Protein AF-A0A8H7Q8N6-F1 (afdb_monomer)

Solvent-accessible surface area (backbone atoms only — not comparable to full-atom values): 4596 Å² total; per-residue (Å²): 129,59,69,68,58,53,51,56,37,67,74,41,62,76,91,50,27,63,59,50,50,52,51,58,62,46,39,50,66,90,37,63,101,57,87,50,70,70,30,55,51,48,33,53,52,33,49,54,48,44,54,51,53,31,57,76,68,73,52,76,86,68,74,86,67,72,86,75,58,86,75,84,75,124

Foldseek 3Di:
DDPQLVVQLVPDDPVCSVVSVVLVVQLCPVADPDDDPVNVVSSVVSVVVSVVSCVVVVHDRDRPPPCPDPVPPD

Structure (mmCIF, N/CA/C/O backbone):
data_AF-A0A8H7Q8N6-F1
#
_entry.id   AF-A0A8H7Q8N6-F1
#
loop_
_atom_site.group_PDB
_atom_site.id
_atom_site.type_symbol
_atom_site.label_atom_id
_atom_site.label_alt_id
_atom_site.label_comp_id
_atom_site.label_asym_id
_atom_site.label_entity_id
_atom_site.label_seq_id
_atom_site.pdbx_PDB_ins_code
_atom_site.Cartn_x
_atom_site.Cartn_y
_atom_site.Cartn_z
_atom_site.occupancy
_atom_site.B_iso_or_equiv
_atom_site.auth_seq_id
_atom_site.auth_comp_id
_atom_site.auth_asym_id
_atom_site.auth_atom_id
_atom_site.pdbx_PDB_model_num
ATOM 1 N N . MET A 1 1 ? -1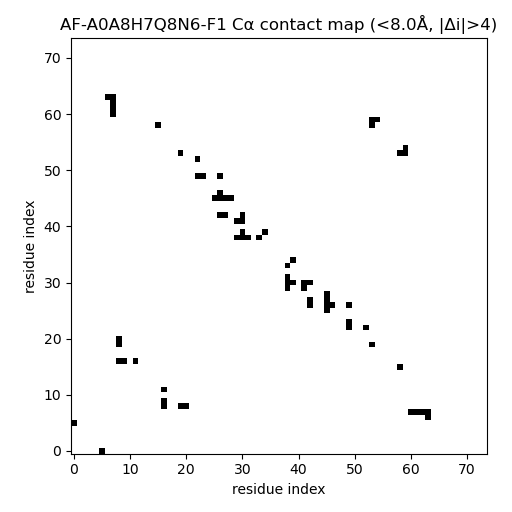0.392 4.652 -5.698 1.00 60.12 1 MET A N 1
ATOM 2 C CA . MET A 1 1 ? -9.675 3.416 -5.309 1.00 60.12 1 MET A CA 1
ATOM 3 C C . MET A 1 1 ? -10.410 2.250 -5.956 1.00 60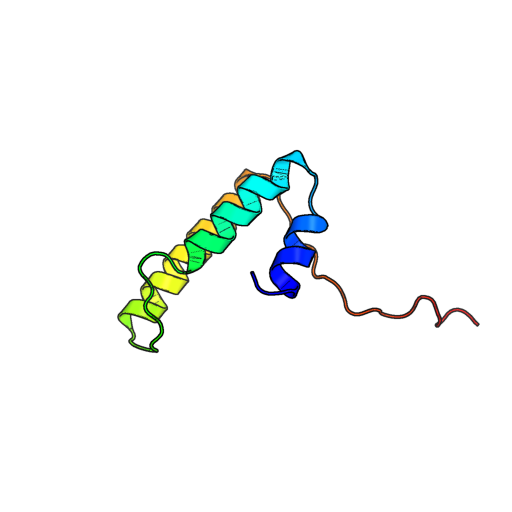.12 1 MET A C 1
ATOM 5 O O . MET A 1 1 ? -11.629 2.318 -5.994 1.00 60.12 1 MET A O 1
ATOM 9 N N . MET A 1 2 ? -9.716 1.262 -6.532 1.00 76.31 2 MET A N 1
ATOM 10 C CA . MET A 1 2 ? -10.366 0.125 -7.213 1.00 76.31 2 MET A CA 1
ATOM 11 C C . MET A 1 2 ? -11.355 -0.579 -6.268 1.00 76.31 2 MET A C 1
ATOM 13 O O . MET A 1 2 ? -11.038 -0.748 -5.091 1.00 76.31 2 MET A O 1
ATOM 17 N N . GLU A 1 3 ? -12.515 -1.003 -6.774 1.00 80.69 3 GLU A N 1
ATOM 18 C CA . GLU A 1 3 ? -13.591 -1.643 -5.992 1.00 80.69 3 GLU A CA 1
ATOM 19 C C . GLU A 1 3 ? -13.080 -2.820 -5.149 1.00 80.69 3 GLU A C 1
ATOM 21 O O . GLU A 1 3 ? -13.319 -2.887 -3.945 1.00 80.69 3 GLU 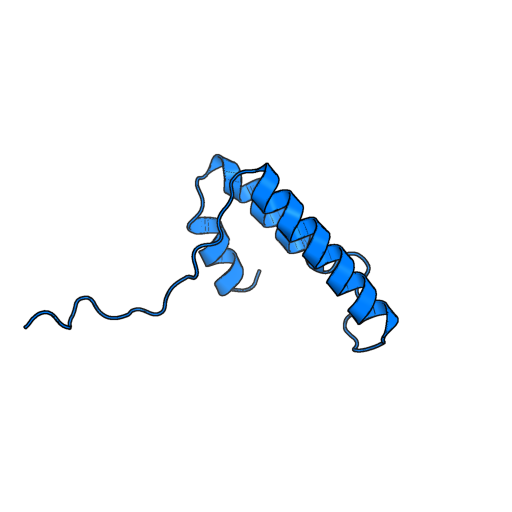A O 1
ATOM 26 N N . TYR A 1 4 ? -12.250 -3.675 -5.753 1.00 82.06 4 TYR A N 1
ATOM 27 C CA . TYR A 1 4 ? -11.580 -4.777 -5.065 1.00 82.06 4 TYR A CA 1
ATOM 28 C C . TYR A 1 4 ? -10.787 -4.315 -3.833 1.00 82.06 4 TYR A C 1
ATOM 30 O O . TYR A 1 4 ? -10.920 -4.883 -2.754 1.00 82.06 4 TYR A O 1
ATOM 38 N N . VAL A 1 5 ? -9.985 -3.256 -3.971 1.00 84.31 5 VAL A N 1
ATOM 39 C CA . VAL A 1 5 ? -9.152 -2.735 -2.878 1.00 84.31 5 VAL A CA 1
ATOM 40 C C . VAL A 1 5 ? -10.023 -2.188 -1.749 1.00 84.31 5 VAL A C 1
ATOM 42 O O . VAL A 1 5 ? -9.740 -2.449 -0.582 1.00 84.31 5 VAL A O 1
ATOM 45 N N . SER A 1 6 ? -11.097 -1.470 -2.087 1.00 86.38 6 SER A N 1
ATOM 46 C CA . SER A 1 6 ? -12.034 -0.955 -1.086 1.00 86.38 6 SER A CA 1
ATOM 47 C C . SER A 1 6 ? -12.684 -2.093 -0.301 1.00 86.38 6 SER A C 1
ATOM 49 O O . SER A 1 6 ? -12.716 -2.045 0.928 1.00 86.38 6 SER A O 1
ATOM 51 N N . ASN A 1 7 ? -13.108 -3.155 -0.988 1.00 87.06 7 ASN A N 1
ATOM 52 C CA . ASN A 1 7 ? -13.672 -4.332 -0.341 1.00 87.06 7 ASN A CA 1
ATOM 53 C C . ASN A 1 7 ? -12.641 -5.029 0.556 1.00 87.06 7 ASN A C 1
ATOM 55 O O . ASN A 1 7 ? -12.953 -5.316 1.709 1.00 87.06 7 ASN A O 1
ATOM 59 N N . VAL A 1 8 ? -11.403 -5.235 0.095 1.00 84.06 8 VAL A N 1
ATOM 60 C CA . VAL A 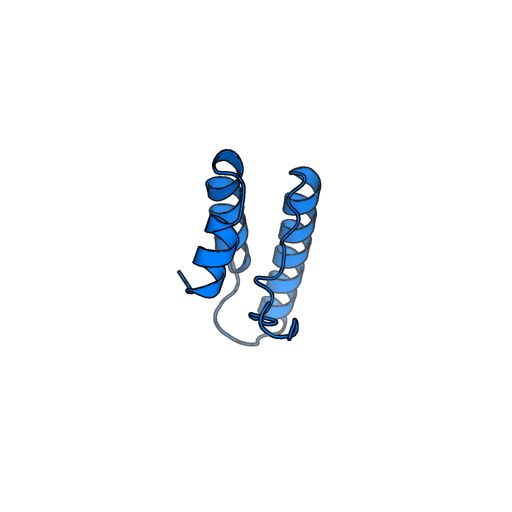1 8 ? -10.338 -5.850 0.910 1.00 84.06 8 VAL A CA 1
ATOM 61 C C . VAL A 1 8 ? -10.080 -5.049 2.193 1.00 84.06 8 VAL A C 1
ATOM 63 O O . VAL A 1 8 ? -9.934 -5.647 3.259 1.00 84.06 8 VAL A O 1
ATOM 66 N N . ILE A 1 9 ? -10.072 -3.712 2.113 1.00 88.38 9 ILE A N 1
ATOM 67 C CA . ILE A 1 9 ? -9.909 -2.826 3.277 1.00 88.38 9 ILE A CA 1
ATOM 68 C C . ILE A 1 9 ? -11.107 -2.937 4.226 1.00 88.38 9 ILE A C 1
ATOM 70 O O . ILE A 1 9 ? -10.919 -3.091 5.430 1.00 88.38 9 ILE A O 1
ATOM 74 N N . ASN A 1 10 ? -12.335 -2.906 3.707 1.00 88.12 10 ASN A N 1
ATOM 75 C CA . ASN A 1 10 ? -13.547 -2.948 4.529 1.00 88.12 10 ASN A CA 1
ATOM 76 C C . ASN A 1 10 ? -13.721 -4.271 5.293 1.00 88.12 10 ASN A C 1
ATOM 78 O O . ASN A 1 10 ? -14.294 -4.267 6.383 1.00 88.12 10 ASN A O 1
ATOM 82 N N . HIS A 1 11 ? -13.179 -5.375 4.771 1.00 85.06 11 HIS A N 1
ATOM 83 C CA . HIS A 1 11 ? -13.177 -6.678 5.445 1.00 85.06 11 HIS A CA 1
ATOM 84 C C . HIS A 1 11 ? -12.112 -6.809 6.548 1.00 85.06 11 HIS A C 1
ATOM 86 O O . HIS A 1 11 ? -12.083 -7.820 7.245 1.00 85.06 11 HIS A O 1
ATOM 92 N N . GLN A 1 12 ? -11.248 -5.807 6.745 1.00 83.12 12 GLN A N 1
ATOM 93 C CA . GLN A 1 12 ? -10.352 -5.765 7.902 1.00 83.12 12 GLN A CA 1
ATOM 94 C C . GLN A 1 12 ? -11.024 -5.119 9.117 1.00 83.12 12 GLN A C 1
ATOM 96 O O . GLN A 1 12 ? -11.939 -4.294 8.989 1.00 83.12 12 GLN A O 1
ATOM 101 N N . LEU A 1 13 ? -10.496 -5.449 10.300 1.00 84.75 13 LEU A N 1
ATOM 102 C CA . LEU A 1 13 ? -10.828 -4.769 11.552 1.00 84.75 13 LEU A CA 1
ATOM 103 C C . LEU A 1 13 ? -10.644 -3.244 11.405 1.00 84.75 13 LEU A C 1
ATOM 105 O O . LEU A 1 13 ? -9.659 -2.834 10.778 1.00 84.75 13 LEU A O 1
ATOM 109 N N . PRO A 1 14 ? -11.553 -2.407 11.949 1.00 87.62 14 PRO A N 1
ATOM 110 C CA . PRO A 1 14 ? -11.546 -0.954 11.753 1.00 87.62 14 PRO A CA 1
ATOM 111 C C . PRO A 1 14 ? -10.189 -0.289 12.001 1.00 87.62 14 PRO A C 1
ATOM 113 O O . PRO A 1 14 ? -9.735 0.504 11.180 1.00 87.62 14 PRO A O 1
ATOM 116 N N . GLU A 1 15 ? -9.505 -0.677 13.074 1.00 86.75 15 GLU A N 1
ATOM 117 C CA . GLU A 1 15 ? -8.204 -0.152 13.490 1.00 86.75 15 GLU A CA 1
ATOM 118 C C . GLU A 1 15 ? -7.054 -0.502 12.530 1.00 86.75 15 GLU A C 1
ATOM 120 O O . GLU A 1 15 ? -5.991 0.109 12.583 1.00 86.75 15 GLU A O 1
ATOM 125 N N . ARG A 1 16 ? -7.257 -1.463 11.620 1.00 85.81 16 ARG A N 1
ATOM 126 C CA . ARG A 1 16 ? -6.257 -1.902 10.630 1.00 85.81 16 ARG A CA 1
ATOM 127 C C . ARG A 1 16 ? -6.512 -1.347 9.229 1.00 85.81 16 ARG A C 1
ATOM 129 O O . ARG A 1 16 ? -5.666 -1.500 8.347 1.00 85.81 16 ARG A O 1
ATOM 136 N N . ARG A 1 17 ? -7.668 -0.712 9.000 1.00 89.50 17 ARG A N 1
ATOM 137 C CA . ARG A 1 17 ? -8.090 -0.234 7.672 1.00 89.50 17 ARG A CA 1
ATOM 138 C C . ARG A 1 17 ? -7.214 0.895 7.152 1.00 89.50 17 ARG A C 1
ATOM 140 O O . ARG A 1 17 ? -6.837 0.878 5.983 1.00 89.50 17 ARG A O 1
ATOM 147 N N . GLU A 1 18 ? -6.887 1.855 8.015 1.00 90.69 18 GLU A N 1
ATOM 148 C CA . GLU A 1 18 ? -6.034 2.991 7.656 1.00 90.69 18 GLU A CA 1
ATOM 149 C C . GLU A 1 18 ? -4.634 2.517 7.265 1.00 90.69 18 GLU A C 1
ATOM 151 O O . GLU A 1 18 ? -4.164 2.828 6.171 1.00 90.69 18 GLU A O 1
ATOM 156 N N . PHE A 1 19 ? -4.032 1.665 8.099 1.00 90.38 19 PHE A N 1
ATOM 157 C CA . PHE A 1 19 ? -2.747 1.039 7.808 1.00 90.38 19 PHE A CA 1
ATOM 158 C C . PHE A 1 19 ? -2.758 0.326 6.451 1.00 90.38 19 PHE A C 1
ATOM 160 O O . PHE A 1 19 ? -1.928 0.608 5.590 1.00 90.38 19 PHE A O 1
ATOM 167 N N . LEU A 1 20 ? -3.742 -0.549 6.216 1.00 90.12 20 LEU A N 1
ATOM 168 C CA . LEU A 1 20 ? -3.829 -1.292 4.962 1.00 90.12 20 LEU A CA 1
ATOM 169 C C . LEU A 1 20 ? -4.032 -0.369 3.749 1.00 90.12 20 LEU A C 1
ATOM 171 O O . LEU A 1 20 ? -3.435 -0.600 2.698 1.00 90.12 20 LEU A O 1
ATOM 175 N N . SER A 1 21 ? -4.836 0.687 3.889 1.00 90.81 21 SER A N 1
A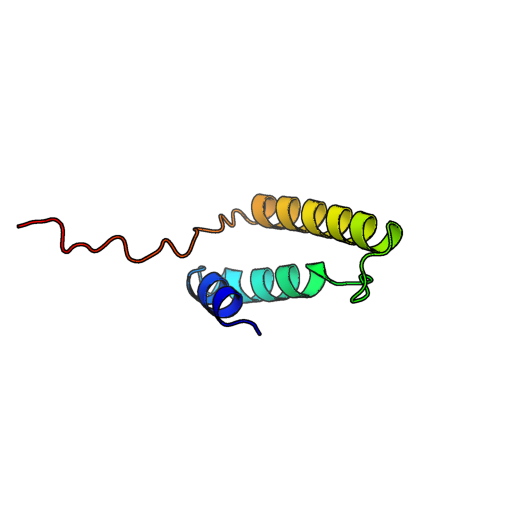TOM 176 C CA . SER A 1 21 ? -5.027 1.700 2.846 1.00 90.81 21 SER A CA 1
ATOM 177 C C . SER A 1 21 ? -3.700 2.361 2.463 1.00 90.81 21 SER A C 1
ATOM 179 O O . SER A 1 21 ? -3.356 2.413 1.278 1.00 90.81 21 SER A O 1
ATOM 181 N N . MET A 1 22 ? -2.915 2.795 3.454 1.00 91.12 22 MET A N 1
ATOM 182 C CA . MET A 1 22 ? -1.606 3.420 3.235 1.00 91.12 22 MET A CA 1
ATOM 183 C C . MET A 1 22 ? -0.587 2.449 2.624 1.00 91.12 22 MET A C 1
ATOM 185 O O . MET A 1 22 ? 0.114 2.804 1.670 1.00 91.12 22 MET A O 1
ATOM 189 N N . SER A 1 23 ? -0.528 1.210 3.118 1.00 90.81 23 SER A N 1
ATOM 190 C CA . SER A 1 23 ? 0.374 0.184 2.586 1.00 90.81 23 SER A CA 1
ATOM 191 C C . SER A 1 23 ? 0.031 -0.180 1.133 1.00 90.81 23 SER A C 1
ATOM 193 O O . SER A 1 23 ? 0.936 -0.346 0.317 1.00 90.81 23 SER A O 1
ATOM 195 N N . ILE A 1 24 ? -1.255 -0.229 0.756 1.00 90.69 24 ILE A N 1
ATOM 196 C CA . ILE A 1 24 ? -1.666 -0.464 -0.642 1.00 90.69 24 ILE A CA 1
ATOM 197 C C . ILE A 1 24 ? -1.312 0.726 -1.539 1.00 90.69 24 ILE A C 1
ATOM 199 O O . ILE A 1 24 ? -0.800 0.521 -2.641 1.00 90.69 24 ILE A O 1
ATOM 203 N N . GLN A 1 25 ? -1.545 1.962 -1.086 1.00 89.31 25 GLN A N 1
ATOM 204 C CA . GLN A 1 25 ? -1.151 3.159 -1.843 1.00 89.31 25 GLN A CA 1
ATOM 205 C C . GLN A 1 25 ? 0.360 3.191 -2.104 1.00 89.31 25 GLN A C 1
ATOM 207 O O . GLN A 1 25 ? 0.797 3.600 -3.179 1.00 89.31 25 GLN A O 1
ATOM 212 N N . SER A 1 26 ? 1.151 2.676 -1.161 1.00 91.56 26 SER A N 1
ATOM 213 C CA . SER A 1 26 ? 2.609 2.675 -1.250 1.00 91.56 26 SER A CA 1
ATOM 214 C C . SER A 1 26 ? 3.190 1.675 -2.255 1.00 91.56 26 SER A C 1
ATOM 216 O O . SER A 1 26 ? 4.352 1.810 -2.637 1.00 91.56 26 SER A O 1
ATOM 218 N N . LEU A 1 27 ? 2.405 0.711 -2.758 1.00 92.00 27 LEU A N 1
ATOM 219 C CA . LEU A 1 27 ? 2.883 -0.287 -3.728 1.00 92.00 27 LEU A CA 1
ATOM 220 C C . LEU A 1 27 ? 3.423 0.341 -5.019 1.00 92.00 27 LEU A C 1
ATOM 222 O O . LEU A 1 27 ? 4.405 -0.146 -5.582 1.00 92.00 27 LEU A O 1
ATOM 226 N N . MET A 1 28 ? 2.811 1.438 -5.468 1.00 93.12 28 MET A N 1
ATOM 227 C CA . MET A 1 28 ? 3.196 2.141 -6.696 1.00 93.12 28 MET A CA 1
ATOM 228 C C . MET A 1 28 ? 4.174 3.299 -6.454 1.00 93.12 28 MET A C 1
ATOM 230 O O . MET A 1 28 ? 4.537 4.001 -7.397 1.00 93.12 28 MET A O 1
ATOM 234 N N . ASN A 1 29 ? 4.648 3.507 -5.221 1.00 94.00 29 ASN A N 1
ATOM 235 C CA . ASN A 1 29 ? 5.575 4.598 -4.929 1.00 94.00 29 ASN A CA 1
ATOM 236 C C . ASN A 1 29 ? 6.882 4.435 -5.716 1.00 94.00 29 ASN A C 1
ATOM 238 O O . ASN A 1 29 ? 7.619 3.455 -5.564 1.00 94.00 29 ASN A O 1
ATOM 242 N N . GLY A 1 30 ? 7.177 5.423 -6.563 1.00 93.38 30 GLY A N 1
ATOM 243 C CA . GLY A 1 30 ? 8.337 5.401 -7.453 1.00 93.38 30 GLY A CA 1
ATOM 244 C C . GLY A 1 30 ? 8.240 4.383 -8.597 1.00 93.38 30 GLY A C 1
ATOM 245 O O . GLY A 1 30 ? 9.264 4.075 -9.201 1.00 93.38 30 GLY A O 1
ATOM 246 N N . VAL A 1 31 ? 7.045 3.853 -8.883 1.00 94.94 31 VAL A N 1
ATOM 247 C CA . VAL A 1 31 ? 6.763 2.981 -10.029 1.00 94.94 31 VAL A CA 1
ATOM 248 C C . VAL A 1 31 ? 5.923 3.768 -11.027 1.00 94.94 31 VAL A C 1
ATOM 250 O O . VAL A 1 31 ? 4.773 4.111 -10.769 1.00 94.94 31 VAL A O 1
ATOM 253 N N . GLU A 1 32 ? 6.501 4.067 -12.182 1.00 94.44 32 GLU A N 1
ATOM 254 C CA . GLU A 1 32 ? 5.757 4.693 -13.274 1.00 94.44 32 GLU A CA 1
ATOM 255 C C . GLU A 1 32 ? 4.874 3.664 -13.996 1.00 94.44 32 GLU A C 1
ATOM 257 O O . GLU A 1 32 ? 5.140 2.460 -13.977 1.00 94.44 32 GLU A O 1
ATOM 262 N N . TRP A 1 33 ? 3.861 4.148 -14.718 1.00 91.75 33 TRP A N 1
ATOM 263 C CA . TRP A 1 33 ? 2.923 3.332 -15.498 1.00 91.75 33 TRP A CA 1
ATOM 264 C C . TRP A 1 33 ? 3.512 2.843 -16.828 1.00 91.75 33 TRP A C 1
ATOM 266 O O . TRP A 1 33 ? 2.990 3.111 -17.907 1.00 91.75 33 TRP A O 1
ATOM 276 N N . ASN A 1 34 ? 4.630 2.129 -16.759 1.00 93.31 34 ASN A N 1
ATOM 277 C CA . ASN A 1 34 ? 5.258 1.486 -17.905 1.00 93.31 34 ASN A CA 1
ATOM 278 C C . ASN A 1 34 ? 5.976 0.194 -17.478 1.00 93.31 34 ASN A C 1
ATOM 280 O O . ASN A 1 34 ? 6.193 -0.075 -16.298 1.00 93.31 34 ASN A O 1
ATOM 284 N N . LEU A 1 35 ? 6.352 -0.626 -18.457 1.00 93.88 35 LEU A N 1
ATOM 285 C CA . LEU A 1 35 ? 6.901 -1.964 -18.224 1.00 93.88 35 LEU A CA 1
ATOM 286 C C . LEU A 1 35 ? 8.435 -2.017 -18.227 1.00 93.88 35 LEU A C 1
ATOM 288 O O . LEU A 1 35 ? 9.000 -3.096 -18.424 1.00 93.88 35 LEU A O 1
ATOM 292 N N . MET A 1 36 ? 9.115 -0.886 -18.015 1.00 97.19 36 MET A N 1
ATOM 293 C CA . MET A 1 36 ? 10.577 -0.861 -17.969 1.00 97.19 36 MET A CA 1
ATOM 294 C C . MET A 1 36 ? 11.114 -1.800 -16.872 1.00 97.19 36 MET A C 1
ATOM 296 O O . MET A 1 36 ? 10.527 -1.859 -15.786 1.00 97.19 36 MET A O 1
ATOM 300 N N . PRO A 1 37 ? 12.250 -2.491 -17.095 1.00 97.38 37 PRO A N 1
ATOM 301 C CA . PRO A 1 37 ? 12.823 -3.417 -16.114 1.00 97.38 37 PRO A CA 1
ATOM 302 C C . PRO A 1 37 ? 12.996 -2.807 -14.716 1.00 97.38 37 PRO A C 1
ATOM 304 O O . PRO A 1 37 ? 12.587 -3.415 -13.731 1.00 97.38 37 PRO A O 1
ATOM 307 N N . ARG A 1 38 ? 13.482 -1.560 -14.639 1.00 96.50 38 ARG A N 1
ATOM 308 C CA . ARG A 1 38 ? 13.632 -0.803 -13.383 1.00 96.50 38 ARG A CA 1
ATOM 309 C C . ARG A 1 38 ? 12.319 -0.675 -12.605 1.00 96.50 38 ARG A C 1
ATOM 311 O O . ARG A 1 38 ? 12.307 -0.825 -11.388 1.00 96.50 38 ARG A O 1
ATOM 318 N N . ASN A 1 39 ? 11.211 -0.410 -13.295 1.00 96.69 39 ASN A N 1
ATOM 319 C CA . ASN A 1 39 ? 9.912 -0.220 -12.651 1.00 96.69 39 ASN A CA 1
ATOM 320 C C . ASN A 1 39 ? 9.337 -1.554 -12.156 1.00 96.69 39 ASN A C 1
ATOM 322 O O . ASN A 1 39 ? 8.764 -1.608 -11.070 1.00 96.69 39 ASN A O 1
ATOM 326 N N . ARG A 1 40 ? 9.581 -2.653 -12.883 1.00 96.12 40 ARG A N 1
ATOM 327 C CA . ARG A 1 40 ? 9.239 -4.012 -12.426 1.00 96.12 40 ARG A CA 1
ATOM 328 C C . ARG A 1 40 ? 10.031 -4.418 -11.182 1.00 96.12 40 ARG A C 1
ATOM 330 O O . ARG A 1 40 ? 9.468 -5.000 -10.253 1.00 96.12 40 ARG A O 1
ATOM 337 N N . GLU A 1 41 ? 11.323 -4.103 -11.153 1.00 96.69 41 GLU A N 1
ATOM 338 C CA . GLU A 1 41 ? 12.183 -4.365 -10.000 1.00 96.69 41 GLU A CA 1
ATOM 339 C C . GLU A 1 41 ? 11.732 -3.552 -8.782 1.00 96.69 41 GLU A C 1
ATOM 341 O O . GLU A 1 41 ? 11.506 -4.116 -7.711 1.00 96.69 41 GLU A O 1
ATOM 346 N N . ARG A 1 42 ? 11.502 -2.246 -8.961 1.00 96.94 42 ARG A N 1
ATOM 347 C CA . ARG A 1 42 ? 11.000 -1.364 -7.900 1.00 96.94 42 ARG A CA 1
ATOM 348 C C . ARG A 1 42 ? 9.660 -1.843 -7.348 1.00 96.94 42 ARG A C 1
ATOM 350 O O . ARG A 1 42 ? 9.498 -1.925 -6.135 1.00 96.94 42 ARG A O 1
ATOM 357 N N . PHE A 1 43 ? 8.731 -2.234 -8.218 1.00 96.44 43 PHE A N 1
ATOM 358 C CA . PHE A 1 43 ? 7.458 -2.816 -7.797 1.00 96.44 43 PHE A CA 1
ATOM 359 C C . PHE A 1 43 ? 7.652 -4.105 -6.986 1.00 96.44 43 PHE A C 1
ATOM 361 O O . PHE A 1 43 ? 7.013 -4.288 -5.954 1.00 96.44 43 PHE A O 1
ATOM 368 N N . SER A 1 44 ? 8.573 -4.978 -7.397 1.00 96.12 44 SER A N 1
ATOM 369 C CA . SER A 1 44 ? 8.881 -6.218 -6.668 1.00 96.12 44 SER A CA 1
ATOM 370 C C . SER A 1 44 ? 9.455 -5.944 -5.271 1.00 96.12 44 SER A C 1
ATOM 372 O O . SER A 1 44 ? 9.112 -6.638 -4.308 1.00 96.12 44 SER A O 1
ATOM 374 N N . GLN A 1 45 ? 10.285 -4.904 -5.136 1.00 96.56 45 GLN A N 1
ATOM 375 C CA . GLN A 1 45 ? 10.795 -4.430 -3.844 1.00 96.56 45 GLN A CA 1
ATOM 376 C C . GLN A 1 45 ? 9.658 -3.898 -2.961 1.00 96.56 45 GLN A C 1
ATOM 378 O O . GLN A 1 45 ? 9.518 -4.343 -1.820 1.00 96.56 45 GLN A O 1
ATOM 383 N N . ASN A 1 46 ? 8.802 -3.025 -3.503 1.00 96.56 46 ASN A N 1
ATOM 384 C CA . ASN A 1 46 ? 7.641 -2.482 -2.793 1.00 96.56 46 ASN A CA 1
ATOM 385 C C . ASN A 1 46 ? 6.685 -3.599 -2.341 1.00 96.56 46 ASN A C 1
ATOM 387 O O . ASN A 1 46 ? 6.243 -3.612 -1.196 1.00 96.56 46 ASN A O 1
ATOM 391 N N . LEU A 1 47 ? 6.420 -4.590 -3.199 1.00 95.75 47 LEU A N 1
ATOM 392 C CA . LEU A 1 47 ? 5.580 -5.746 -2.875 1.00 95.75 47 LEU A CA 1
ATOM 393 C C . LEU A 1 47 ? 6.176 -6.602 -1.749 1.00 95.75 47 LEU A C 1
ATOM 395 O O . LEU A 1 47 ? 5.452 -7.122 -0.899 1.00 95.75 47 LEU A O 1
ATOM 399 N N . SER A 1 48 ? 7.499 -6.753 -1.731 1.00 95.75 48 SER A N 1
ATOM 400 C CA . SER A 1 48 ? 8.198 -7.481 -0.670 1.00 95.75 48 SER A CA 1
ATOM 401 C C . SER A 1 48 ? 8.110 -6.747 0.670 1.00 95.75 48 SER A C 1
ATOM 403 O O . SER A 1 48 ? 7.872 -7.387 1.695 1.00 95.75 48 SER A O 1
ATOM 405 N N . ALA A 1 49 ? 8.255 -5.417 0.666 1.00 93.50 49 ALA A N 1
ATOM 406 C CA . ALA A 1 49 ? 8.068 -4.578 1.850 1.00 93.50 49 ALA A CA 1
ATOM 407 C C . ALA A 1 49 ? 6.622 -4.651 2.365 1.00 93.50 49 ALA A C 1
ATOM 409 O O . ALA A 1 49 ? 6.407 -4.983 3.528 1.00 93.50 49 ALA A O 1
ATOM 410 N N . PHE A 1 50 ? 5.645 -4.493 1.469 1.00 94.44 50 PHE A N 1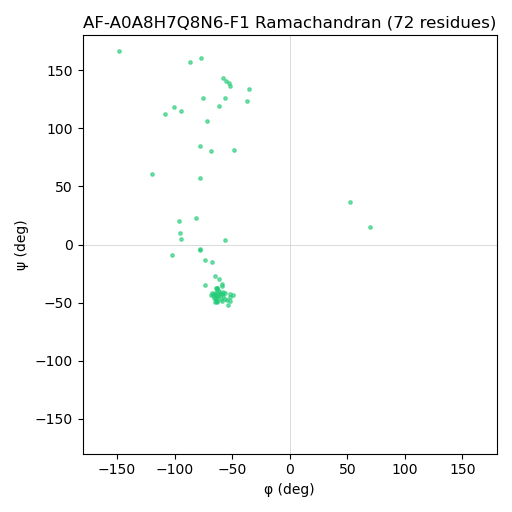
ATOM 411 C CA . PHE A 1 50 ? 4.219 -4.637 1.761 1.00 94.44 50 PHE A CA 1
ATOM 412 C C . PHE A 1 50 ? 3.894 -5.966 2.460 1.00 94.44 50 PHE A C 1
ATOM 414 O O . PHE A 1 50 ? 3.247 -5.989 3.502 1.00 94.44 50 PHE A O 1
ATOM 421 N N . ARG A 1 51 ? 4.394 -7.098 1.946 1.00 93.38 51 ARG 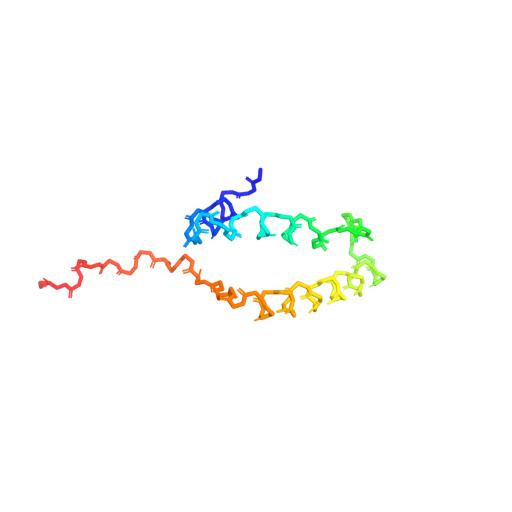A N 1
ATOM 422 C CA . ARG A 1 51 ? 4.171 -8.413 2.577 1.00 93.38 51 ARG A CA 1
ATOM 423 C C . ARG A 1 51 ? 4.748 -8.499 3.991 1.00 93.38 51 ARG A C 1
ATOM 425 O O . ARG A 1 51 ? 4.124 -9.095 4.864 1.00 93.38 51 ARG A O 1
ATOM 432 N N . ARG A 1 52 ? 5.935 -7.927 4.222 1.00 93.75 52 ARG A N 1
ATOM 433 C CA . ARG A 1 52 ? 6.554 -7.890 5.558 1.00 93.75 52 ARG A CA 1
ATOM 434 C C . ARG A 1 52 ? 5.721 -7.053 6.521 1.00 93.75 52 ARG A C 1
ATOM 436 O O . ARG A 1 52 ? 5.436 -7.516 7.617 1.00 93.75 52 ARG A O 1
ATOM 443 N N . GLU A 1 53 ? 5.289 -5.878 6.081 1.00 91.19 53 GLU A N 1
ATOM 444 C CA . GLU A 1 53 ? 4.422 -4.971 6.833 1.00 91.19 53 GLU A CA 1
ATOM 445 C C . GLU A 1 53 ? 3.113 -5.634 7.272 1.00 91.19 53 GLU A C 1
ATOM 447 O O . GLU A 1 53 ? 2.750 -5.557 8.447 1.00 91.19 53 GLU A O 1
ATOM 452 N N . LEU A 1 54 ? 2.433 -6.338 6.362 1.00 90.81 54 LEU A N 1
ATOM 453 C CA . LEU A 1 54 ? 1.215 -7.078 6.695 1.00 90.81 54 LEU A CA 1
ATOM 454 C C . LEU A 1 54 ? 1.464 -8.139 7.769 1.00 90.81 54 LEU A C 1
ATOM 456 O O . LEU A 1 54 ? 0.728 -8.202 8.754 1.00 90.81 54 LEU A O 1
ATOM 460 N N . ASN A 1 55 ? 2.526 -8.932 7.611 1.00 90.31 55 ASN A N 1
ATOM 461 C CA . ASN A 1 55 ? 2.886 -9.969 8.575 1.00 90.31 55 ASN A CA 1
ATOM 462 C C . ASN A 1 55 ? 3.215 -9.373 9.951 1.00 90.31 55 ASN A C 1
ATOM 464 O O . ASN A 1 55 ? 2.727 -9.871 10.963 1.00 90.31 55 ASN A O 1
ATOM 468 N N . SER A 1 56 ? 3.983 -8.280 10.001 1.00 90.12 56 SER A N 1
ATOM 469 C CA . SER A 1 56 ? 4.318 -7.582 11.249 1.00 90.12 56 SER A CA 1
ATOM 470 C C . SER A 1 56 ? 3.088 -7.033 11.974 1.00 90.12 56 SER A C 1
ATOM 472 O O . SER A 1 56 ? 3.079 -6.984 13.200 1.00 90.12 56 SER A O 1
ATOM 474 N N . ASN A 1 57 ? 2.036 -6.674 11.236 1.00 87.31 57 ASN A N 1
ATOM 475 C CA . ASN A 1 57 ? 0.778 -6.177 11.794 1.00 87.31 57 ASN A CA 1
ATOM 476 C C . ASN A 1 57 ? -0.287 -7.275 11.955 1.00 87.31 57 ASN A C 1
ATOM 478 O O . ASN A 1 57 ? -1.444 -6.980 12.256 1.00 87.31 57 ASN A O 1
ATOM 482 N N . SER A 1 58 ? 0.087 -8.549 11.772 1.00 85.69 58 SER A N 1
ATOM 483 C CA . SER A 1 58 ? -0.828 -9.697 11.846 1.00 85.69 58 SER A CA 1
ATOM 484 C C . SER A 1 58 ? -2.064 -9.535 10.950 1.00 85.69 58 SER A C 1
ATOM 4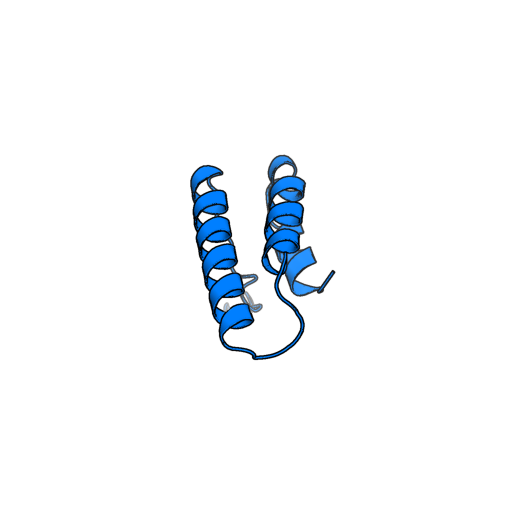86 O O . SER A 1 58 ? -3.177 -9.925 11.319 1.00 85.69 58 SER A O 1
ATOM 488 N N . ILE A 1 59 ? -1.882 -8.923 9.778 1.00 83.38 59 ILE A N 1
ATOM 489 C CA . ILE A 1 59 ? -2.917 -8.757 8.760 1.00 83.38 59 ILE A CA 1
ATOM 490 C C . ILE A 1 59 ? -2.785 -9.905 7.769 1.00 83.38 59 ILE A C 1
ATOM 492 O O . ILE A 1 59 ? -1.804 -10.006 7.037 1.00 83.38 59 ILE A O 1
ATOM 496 N N . SER A 1 60 ? -3.806 -10.754 7.724 1.00 81.19 60 SER A N 1
ATOM 497 C CA . SER A 1 60 ? -3.965 -11.741 6.662 1.00 81.19 60 SER A CA 1
ATOM 498 C C . SER A 1 60 ? -4.986 -11.213 5.668 1.00 81.19 60 SER A C 1
ATOM 500 O O . SER A 1 60 ? -6.140 -10.975 6.024 1.00 81.19 60 SER A O 1
ATOM 502 N N . LEU A 1 61 ? -4.566 -11.016 4.418 1.00 77.62 61 LEU A N 1
ATOM 503 C CA . LEU A 1 61 ? -5.504 -10.690 3.353 1.00 77.62 61 LEU A CA 1
ATOM 504 C C . LEU A 1 61 ? -6.309 -11.944 3.040 1.00 77.62 61 LEU A C 1
ATOM 506 O O . LEU A 1 61 ? -5.797 -12.891 2.445 1.00 77.62 61 LEU A O 1
ATOM 510 N N . VAL A 1 62 ? -7.565 -11.949 3.464 1.00 69.88 62 VAL A N 1
ATOM 511 C CA . VAL A 1 62 ? -8.515 -12.964 3.034 1.00 69.88 62 VAL A CA 1
ATOM 512 C C . VAL A 1 62 ? -8.906 -12.596 1.604 1.00 69.88 62 VAL A C 1
ATOM 514 O O . VAL A 1 62 ? -9.284 -11.443 1.365 1.00 69.88 62 VAL A O 1
ATOM 517 N N . PRO A 1 63 ? -8.780 -13.516 0.632 1.00 65.19 63 PRO A N 1
ATOM 518 C CA . PRO A 1 63 ? -9.385 -13.304 -0.670 1.00 65.19 63 PRO A CA 1
ATOM 519 C C . PRO A 1 63 ? -10.851 -12.952 -0.437 1.00 65.19 63 PRO A C 1
ATOM 521 O O . PRO A 1 63 ? -11.509 -13.606 0.373 1.00 65.19 63 PRO A O 1
ATOM 524 N N . ILE A 1 64 ? -11.376 -11.954 -1.144 1.00 63.41 64 ILE A N 1
ATOM 525 C CA . ILE A 1 64 ? -12.828 -11.833 -1.290 1.00 63.41 64 ILE A CA 1
ATOM 526 C C . ILE A 1 64 ? -13.198 -13.038 -2.151 1.00 63.41 64 ILE A C 1
ATOM 528 O O . ILE A 1 64 ? -13.175 -12.958 -3.377 1.00 63.41 64 ILE A O 1
ATOM 532 N N . ALA A 1 65 ? -13.311 -14.211 -1.530 1.00 60.19 65 ALA A N 1
ATOM 533 C CA . ALA A 1 65 ? -13.624 -15.428 -2.235 1.00 60.19 65 ALA A CA 1
ATOM 534 C C . ALA A 1 65 ? -14.932 -15.151 -2.962 1.00 60.19 65 ALA A C 1
ATOM 536 O O . ALA A 1 65 ? -15.891 -14.668 -2.358 1.00 60.19 65 ALA A O 1
ATOM 537 N N . ALA A 1 66 ? -14.892 -15.396 -4.274 1.00 50.06 66 ALA A N 1
ATOM 538 C CA . ALA A 1 66 ? -16.061 -15.556 -5.107 1.00 50.06 66 ALA A CA 1
ATOM 539 C C . ALA A 1 66 ? -17.140 -16.253 -4.287 1.00 50.06 66 ALA A C 1
ATOM 541 O O . ALA A 1 66 ? -16.835 -17.213 -3.578 1.00 50.06 66 ALA A O 1
ATOM 542 N N . ASP A 1 67 ? -18.345 -15.714 -4.369 1.00 44.75 67 ASP A N 1
ATOM 543 C CA . ASP A 1 67 ? -19.579 -16.269 -3.846 1.00 44.75 67 ASP A CA 1
ATOM 544 C C . ASP A 1 67 ? -19.701 -17.743 -4.279 1.00 44.75 67 ASP A C 1
ATOM 546 O O . ASP A 1 67 ? -20.295 -18.076 -5.301 1.00 44.75 67 ASP A O 1
ATOM 550 N N . TYR A 1 68 ? -19.032 -18.657 -3.573 1.00 48.91 68 TYR A N 1
ATOM 551 C CA . TYR A 1 68 ? -19.286 -20.082 -3.683 1.00 48.91 68 TYR A CA 1
ATOM 552 C C . TYR A 1 68 ? -20.544 -20.274 -2.870 1.00 48.91 68 TYR A C 1
ATOM 554 O O . TYR A 1 68 ? -20.484 -20.507 -1.662 1.00 48.91 68 TYR A O 1
ATOM 562 N N . GLY A 1 69 ? -21.655 -20.037 -3.567 1.00 44.44 69 GLY A N 1
ATOM 563 C CA . GLY A 1 69 ? -22.995 -20.003 -3.034 1.00 44.44 69 GLY A CA 1
ATOM 564 C C . GLY A 1 69 ? -23.183 -21.049 -1.949 1.00 44.44 69 GLY A C 1
ATOM 565 O O . GLY A 1 69 ? -23.047 -22.254 -2.167 1.00 44.44 69 GLY A O 1
ATOM 566 N N . VAL A 1 70 ? -23.596 -20.558 -0.790 1.00 48.06 70 VAL A N 1
ATOM 567 C CA . VAL A 1 70 ? -24.299 -21.329 0.238 1.00 48.06 70 VAL A CA 1
ATOM 568 C C . VAL A 1 70 ? -25.592 -21.992 -0.292 1.00 48.06 70 VAL A C 1
ATOM 570 O O . VAL A 1 70 ? -26.271 -22.674 0.464 1.00 48.06 70 VAL A O 1
ATOM 573 N N . ASP A 1 71 ? -25.886 -21.882 -1.593 1.00 48.69 71 ASP A N 1
ATOM 574 C CA . ASP A 1 71 ? -26.964 -22.565 -2.317 1.00 48.69 71 ASP A CA 1
ATOM 575 C C . ASP A 1 71 ? -26.672 -24.036 -2.676 1.00 48.69 71 ASP A C 1
ATOM 577 O O . ASP A 1 71 ? -27.561 -24.728 -3.161 1.00 48.69 71 ASP A O 1
ATOM 581 N N . ALA A 1 72 ? -25.474 -24.575 -2.415 1.00 44.09 72 ALA A N 1
ATOM 582 C CA . ALA A 1 72 ? -25.189 -26.006 -2.630 1.00 44.09 72 ALA A CA 1
ATOM 583 C C . ALA A 1 72 ? -25.665 -26.924 -1.478 1.00 44.09 72 ALA A C 1
ATOM 585 O O . ALA A 1 72 ? -25.142 -28.024 -1.296 1.00 44.09 72 ALA A O 1
ATOM 586 N N . MET A 1 73 ? -26.638 -26.474 -0.682 1.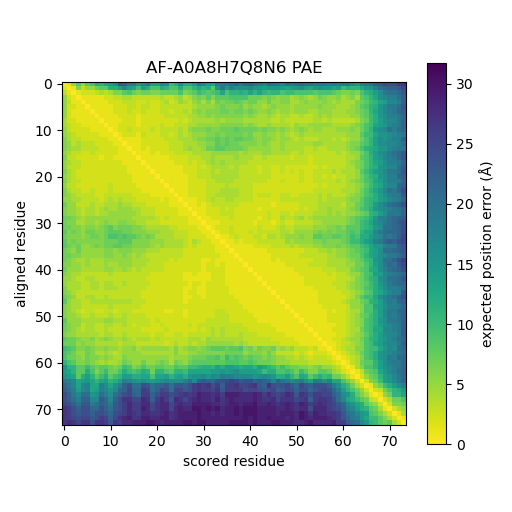00 44.94 73 MET A N 1
ATOM 587 C CA . MET A 1 73 ? -27.296 -27.267 0.358 1.00 44.94 73 MET A CA 1
ATOM 588 C C . MET A 1 73 ? -28.800 -27.401 0.090 1.00 44.94 73 MET A C 1
ATOM 590 O O . MET A 1 73 ? -29.576 -26.985 0.936 1.00 44.94 73 MET A O 1
ATOM 594 N N . PHE A 1 74 ? -29.199 -27.997 -1.041 1.00 47.19 74 PHE A N 1
ATOM 595 C CA . PHE A 1 74 ? -30.436 -28.789 -1.193 1.00 47.19 74 PHE A CA 1
ATOM 596 C C . PHE A 1 74 ? -30.285 -29.800 -2.334 1.00 47.19 74 PHE A C 1
ATOM 598 O O . PHE A 1 74 ? -29.874 -29.387 -3.441 1.00 47.19 74 PHE A O 1
#

Radius of gyration: 15.49 Å; Cα contacts (8 Å, |Δi|>4): 36; chains: 1; bounding box: 44×34×32 Å

Organism: NCBI:txid44442

pLDDT: mean 83.29, std 15.86, range [44.09, 97.38]

Secondary structure (DSSP, 8-state):
--HHHHHHHHTS-HHHHHHHHHHHHGGGTT--SS--HHHHHHHHHHHHHHHHHHHHTT-----------TT---

Sequence (74 aa):
MMEYVSNVINHQLPERREFLSMSIQSLMNGVEWNLMPRNRERFSQNLSAFRRELNSNSISLVPIAADYGVDAMF

Mean predicted aligned error: 7.76 Å